Protein AF-A0AAU6TNZ7-F1 (afdb_monomer)

Foldseek 3Di:
DAWDWDQALNDIDTAAWAWQDDDPFWTWTQGPQRKIWIWGHPDSNDTDIDIGNDCVQQDDPSHGPVVVD

Structure (mmCIF, N/CA/C/O backbone):
data_AF-A0AAU6TNZ7-F1
#
_entry.id   AF-A0AAU6TNZ7-F1
#
loop_
_atom_site.group_PDB
_atom_site.id
_atom_site.type_symbol
_atom_site.label_atom_id
_atom_site.label_alt_id
_atom_site.label_comp_id
_atom_site.label_asym_id
_atom_site.label_entity_id
_atom_site.label_seq_id
_atom_site.pdbx_PDB_ins_code
_atom_site.Cartn_x
_atom_site.Cartn_y
_atom_site.Cartn_z
_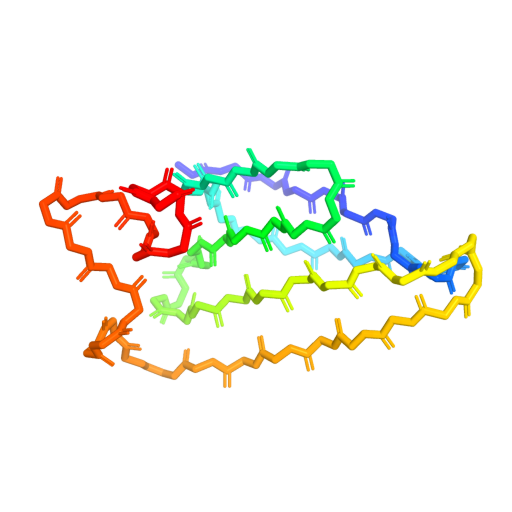atom_site.occupancy
_atom_site.B_iso_or_equiv
_atom_site.auth_seq_id
_atom_site.auth_comp_id
_atom_site.auth_asym_id
_atom_site.auth_atom_id
_atom_site.pdbx_PDB_model_num
ATOM 1 N N . MET A 1 1 ? 1.636 8.653 12.284 1.00 86.31 1 MET A N 1
ATOM 2 C CA . MET A 1 1 ? 1.346 8.797 10.843 1.00 86.31 1 MET A CA 1
ATOM 3 C C . MET A 1 1 ? 1.897 10.113 10.343 1.00 86.31 1 MET A C 1
ATOM 5 O O . MET A 1 1 ? 1.909 11.081 11.098 1.00 86.31 1 MET A O 1
ATOM 9 N N . GLU A 1 2 ? 2.351 10.125 9.097 1.00 91.81 2 GLU A N 1
ATOM 10 C CA . GLU A 1 2 ? 3.000 11.262 8.440 1.00 91.81 2 GLU A CA 1
ATOM 11 C C . GLU A 1 2 ? 2.517 11.395 6.989 1.00 91.81 2 GLU A C 1
ATOM 13 O O . GLU A 1 2 ? 1.845 10.502 6.467 1.00 91.81 2 GLU A O 1
ATOM 18 N N . GLU A 1 3 ? 2.814 12.524 6.343 1.00 95.75 3 GLU A N 1
ATOM 19 C CA . GLU A 1 3 ? 2.572 12.678 4.908 1.00 95.75 3 GLU A CA 1
ATOM 20 C C . GLU A 1 3 ? 3.596 11.848 4.126 1.00 95.75 3 GLU A C 1
ATOM 22 O O . GLU A 1 3 ? 4.804 12.037 4.254 1.00 95.75 3 GLU A O 1
ATOM 27 N N . LEU A 1 4 ? 3.102 10.932 3.297 1.00 95.19 4 LEU A N 1
ATOM 28 C CA . LEU A 1 4 ? 3.908 10.026 2.496 1.00 95.19 4 LEU A CA 1
ATOM 29 C C . LEU A 1 4 ? 3.766 10.371 1.016 1.00 95.19 4 LEU A C 1
ATOM 31 O O . LEU A 1 4 ? 2.671 10.640 0.522 1.00 95.19 4 LEU A O 1
ATOM 35 N N . THR A 1 5 ? 4.887 10.316 0.295 1.00 95.44 5 THR A N 1
ATOM 36 C CA . THR A 1 5 ? 4.912 10.336 -1.171 1.00 95.44 5 THR A CA 1
ATOM 37 C C . THR A 1 5 ? 5.453 9.002 -1.673 1.00 95.44 5 THR A C 1
ATOM 39 O O . THR A 1 5 ? 6.605 8.661 -1.407 1.00 95.44 5 THR A O 1
ATOM 42 N N . VAL A 1 6 ? 4.635 8.257 -2.413 1.00 93.00 6 VAL A N 1
ATOM 43 C CA . VAL A 1 6 ? 4.999 6.972 -3.023 1.00 93.00 6 VAL A CA 1
ATOM 44 C C . VAL A 1 6 ? 5.068 7.154 -4.534 1.00 93.00 6 VAL A C 1
ATOM 46 O O . VAL A 1 6 ? 4.114 7.627 -5.145 1.00 93.00 6 VAL A O 1
ATOM 49 N N . ILE A 1 7 ? 6.197 6.792 -5.142 1.00 92.31 7 ILE A N 1
ATOM 50 C CA . ILE A 1 7 ? 6.347 6.777 -6.601 1.00 92.31 7 ILE A CA 1
ATOM 51 C C . ILE A 1 7 ? 6.107 5.346 -7.077 1.00 92.31 7 ILE A C 1
ATOM 53 O O . ILE A 1 7 ? 6.857 4.444 -6.707 1.00 92.31 7 ILE A O 1
ATOM 57 N N . HIS A 1 8 ? 5.075 5.147 -7.893 1.00 91.00 8 HIS A N 1
ATOM 58 C CA . HIS A 1 8 ? 4.679 3.848 -8.432 1.00 91.00 8 HIS A CA 1
ATOM 59 C C . HIS A 1 8 ? 4.374 3.951 -9.922 1.00 91.00 8 HIS A C 1
ATOM 61 O O . HIS A 1 8 ? 3.584 4.806 -10.315 1.00 91.00 8 HIS A O 1
ATOM 67 N N . CYS A 1 9 ? 5.003 3.104 -10.744 1.00 89.19 9 CYS A N 1
ATOM 68 C CA . CYS A 1 9 ? 4.842 3.082 -12.207 1.00 89.19 9 CYS A CA 1
ATOM 69 C C . CYS A 1 9 ? 4.854 4.490 -12.835 1.00 89.19 9 CYS A C 1
ATOM 71 O O . CYS A 1 9 ? 3.909 4.902 -13.507 1.00 89.19 9 CYS A O 1
ATOM 73 N N . SER A 1 10 ? 5.911 5.260 -12.551 1.00 88.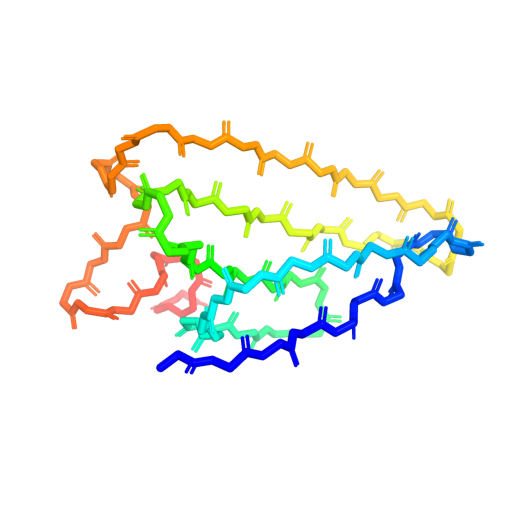38 10 SER A N 1
ATOM 74 C CA . SER A 1 10 ? 6.101 6.630 -13.054 1.00 88.38 10 SER A CA 1
ATOM 75 C C . SER A 1 10 ? 5.031 7.655 -12.619 1.00 88.38 10 SER A C 1
ATOM 77 O O . SER A 1 10 ? 4.970 8.762 -13.154 1.00 88.38 10 SER A O 1
ATOM 79 N N . GLN A 1 11 ? 4.220 7.338 -11.604 1.00 91.12 11 GLN A N 1
ATOM 80 C CA . GLN A 1 11 ? 3.222 8.228 -11.002 1.00 91.12 11 GLN A CA 1
ATOM 81 C C . GLN A 1 11 ? 3.507 8.462 -9.516 1.00 91.12 11 GLN A C 1
ATOM 83 O O . GLN A 1 11 ? 3.994 7.577 -8.817 1.00 91.12 11 GLN A O 1
ATOM 88 N N . ALA A 1 12 ? 3.198 9.662 -9.020 1.00 93.19 12 ALA A N 1
ATOM 89 C CA . ALA A 1 12 ? 3.384 10.026 -7.618 1.00 93.19 12 ALA A CA 1
ATOM 90 C C . ALA A 1 12 ? 2.045 10.046 -6.870 1.00 93.19 12 ALA A C 1
ATOM 92 O O . ALA A 1 12 ? 1.108 10.736 -7.271 1.00 93.19 12 ALA A O 1
ATOM 93 N N . TYR A 1 13 ? 1.989 9.333 -5.751 1.00 94.19 13 TYR A N 1
ATOM 94 C CA . TYR A 1 13 ? 0.838 9.214 -4.865 1.00 94.19 13 TYR A CA 1
ATOM 95 C C . TYR A 1 13 ? 1.159 9.888 -3.539 1.00 94.19 13 TYR A C 1
ATOM 97 O O . TYR A 1 13 ? 2.187 9.592 -2.933 1.00 94.19 13 TYR A O 1
ATOM 105 N N . ARG A 1 14 ? 0.288 10.794 -3.089 1.00 95.69 14 ARG A N 1
ATOM 106 C CA . ARG A 1 14 ? 0.444 11.509 -1.818 1.00 95.69 14 ARG A CA 1
ATOM 107 C C . ARG A 1 14 ? -0.739 11.245 -0.908 1.00 95.69 14 ARG A C 1
ATOM 109 O O . ARG A 1 14 ? -1.880 11.409 -1.333 1.00 95.69 14 ARG A O 1
ATOM 116 N N . PHE A 1 15 ? -0.463 10.839 0.324 1.00 94.75 15 PHE A N 1
ATOM 117 C CA . PHE A 1 15 ? -1.478 10.570 1.340 1.00 94.75 15 PHE A CA 1
ATOM 118 C C . PHE A 1 15 ? -0.860 10.584 2.741 1.00 94.75 15 PHE A C 1
ATOM 120 O O . PHE A 1 15 ? 0.346 10.413 2.898 1.00 94.75 15 PHE A O 1
ATOM 127 N N . ILE A 1 16 ? -1.690 10.769 3.769 1.00 96.31 16 ILE A N 1
ATOM 128 C CA . ILE A 1 16 ? -1.260 10.648 5.168 1.00 96.31 16 ILE A CA 1
ATOM 129 C C . ILE A 1 16 ? -1.430 9.195 5.600 1.00 96.31 16 ILE A C 1
ATOM 131 O O . ILE A 1 16 ? -2.526 8.637 5.486 1.00 96.31 16 ILE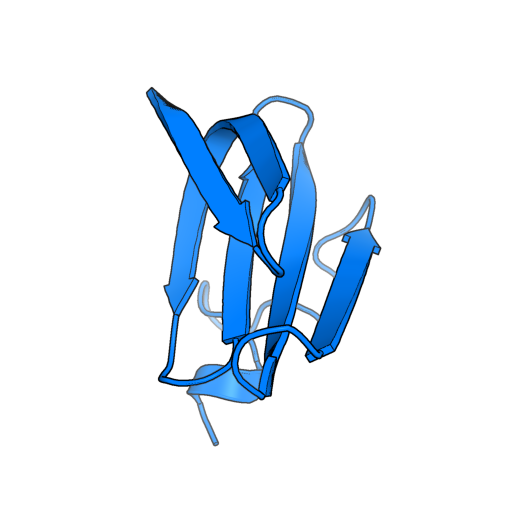 A O 1
ATOM 135 N N . GLY A 1 17 ? -0.364 8.584 6.111 1.00 95.56 17 GLY A N 1
ATOM 136 C CA . GLY A 1 17 ? -0.400 7.193 6.540 1.00 95.56 17 GLY A CA 1
ATOM 137 C C . GLY A 1 17 ? 0.862 6.721 7.247 1.00 95.56 17 GLY A C 1
ATOM 138 O O . GLY A 1 17 ? 1.660 7.512 7.753 1.00 95.56 17 GLY A O 1
ATOM 139 N N . GLU A 1 18 ? 1.012 5.406 7.302 1.00 94.94 18 GLU A N 1
ATOM 140 C CA . GLU A 1 18 ? 2.188 4.701 7.803 1.00 94.94 18 GLU A CA 1
ATOM 141 C C . GLU A 1 18 ? 2.512 3.510 6.897 1.00 94.94 18 GLU A C 1
ATOM 143 O O . GLU A 1 18 ? 1.608 2.880 6.346 1.00 94.94 18 GLU A O 1
ATOM 148 N N . LEU A 1 19 ? 3.800 3.215 6.720 1.00 93.81 19 LEU A N 1
ATOM 149 C CA . LEU A 1 19 ? 4.263 2.009 6.036 1.00 93.81 19 LEU A CA 1
ATOM 150 C C . LEU A 1 19 ? 4.152 0.826 7.004 1.00 93.81 19 LEU A C 1
ATOM 152 O O . LEU A 1 19 ? 4.824 0.823 8.029 1.00 93.81 19 LEU A O 1
ATOM 156 N N . LEU A 1 20 ? 3.353 -0.179 6.651 1.00 92.44 20 LEU A N 1
ATOM 157 C CA . LEU A 1 20 ? 3.216 -1.406 7.440 1.00 92.44 20 LEU A CA 1
ATOM 158 C C . LEU A 1 20 ? 4.261 -2.452 7.067 1.00 92.44 20 LEU A C 1
ATOM 160 O O . LEU A 1 20 ? 4.731 -3.201 7.911 1.00 92.44 20 LEU A O 1
ATOM 164 N N . GLY A 1 21 ? 4.658 -2.491 5.798 1.00 91.44 21 GLY A N 1
ATOM 165 C CA . GLY A 1 21 ? 5.712 -3.390 5.365 1.00 91.44 21 GLY A CA 1
ATOM 166 C C . GLY A 1 21 ? 6.029 -3.255 3.887 1.00 91.44 21 GLY A C 1
ATOM 167 O O . GLY A 1 21 ? 5.213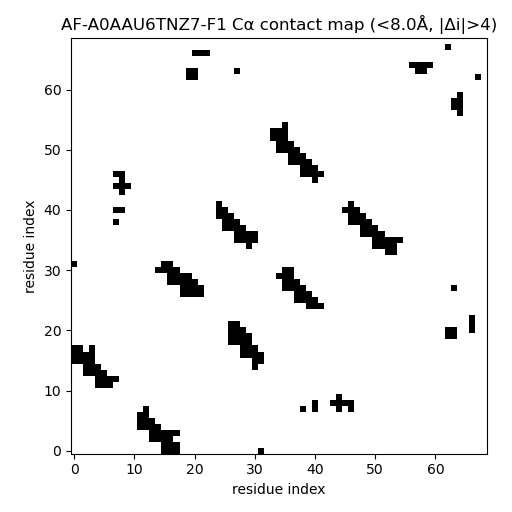 -2.784 3.092 1.00 91.44 21 GLY A O 1
ATOM 168 N N . LYS A 1 22 ? 7.252 -3.637 3.520 1.00 92.06 22 LYS A N 1
ATOM 169 C CA . LYS A 1 22 ? 7.730 -3.603 2.138 1.00 92.06 22 LYS A CA 1
ATOM 170 C C . LYS A 1 22 ? 8.705 -4.736 1.851 1.00 92.06 22 LYS A C 1
ATOM 172 O O . LYS A 1 22 ? 9.534 -5.075 2.689 1.00 92.06 22 LYS A O 1
ATOM 177 N N . ASN A 1 23 ? 8.664 -5.237 0.627 1.00 89.88 23 ASN A N 1
ATOM 178 C CA . ASN A 1 23 ? 9.714 -6.050 0.030 1.00 89.88 23 ASN A CA 1
ATOM 179 C C . ASN A 1 23 ? 10.154 -5.410 -1.304 1.00 89.88 23 ASN A C 1
ATOM 181 O O . ASN A 1 23 ? 9.876 -4.239 -1.565 1.00 89.88 23 ASN A O 1
ATOM 185 N N . ARG A 1 24 ? 10.889 -6.153 -2.141 1.00 87.19 24 ARG A N 1
ATOM 186 C CA . ARG A 1 24 ? 11.411 -5.646 -3.422 1.00 87.19 24 ARG A CA 1
ATOM 187 C C . ARG A 1 24 ? 10.312 -5.157 -4.374 1.00 87.19 24 ARG A C 1
ATOM 189 O O . ARG A 1 24 ? 10.548 -4.217 -5.128 1.00 87.19 24 ARG A O 1
ATOM 196 N N . ASN A 1 25 ? 9.158 -5.814 -4.346 1.00 90.94 25 ASN A N 1
ATOM 197 C CA . ASN A 1 25 ? 8.102 -5.642 -5.335 1.00 90.94 25 ASN A CA 1
ATOM 198 C C . ASN A 1 25 ? 6.818 -5.080 -4.725 1.00 90.94 25 ASN A C 1
ATOM 200 O O . ASN A 1 25 ? 6.031 -4.496 -5.450 1.00 90.94 25 ASN A O 1
ATOM 204 N N . THR A 1 26 ? 6.602 -5.220 -3.422 1.00 92.62 26 THR A N 1
ATOM 205 C CA . THR A 1 26 ? 5.327 -4.903 -2.783 1.00 92.62 26 THR A CA 1
ATOM 206 C C . THR A 1 26 ? 5.544 -4.009 -1.577 1.00 92.62 26 THR A C 1
ATOM 208 O O . THR A 1 26 ? 6.404 -4.290 -0.744 1.00 92.62 26 THR A O 1
ATOM 211 N N . SER A 1 27 ? 4.742 -2.959 -1.440 1.00 94.00 27 SER A N 1
ATOM 212 C CA . SER A 1 27 ? 4.677 -2.128 -0.237 1.00 94.00 27 SER A CA 1
ATOM 213 C C . SER A 1 27 ? 3.233 -1.910 0.195 1.00 94.00 27 SER A C 1
ATOM 215 O O . SER A 1 27 ? 2.344 -1.729 -0.634 1.00 94.00 27 SER A O 1
ATOM 217 N N . MET A 1 28 ? 2.999 -1.937 1.506 1.00 94.56 28 MET A N 1
ATOM 218 C CA . MET A 1 28 ? 1.692 -1.710 2.110 1.00 94.56 28 MET A CA 1
ATOM 219 C C . MET A 1 28 ? 1.720 -0.538 3.065 1.00 94.56 28 MET A C 1
ATOM 221 O O . MET A 1 28 ? 2.608 -0.421 3.910 1.00 94.56 28 MET A O 1
ATOM 225 N N . TYR A 1 29 ? 0.677 0.271 2.971 1.00 95.00 29 TYR A N 1
ATOM 226 C CA . TYR A 1 29 ? 0.470 1.432 3.807 1.00 95.00 29 TYR A CA 1
ATOM 227 C C . TYR A 1 29 ? -0.916 1.398 4.436 1.00 95.00 29 TYR A C 1
ATOM 229 O O . TYR A 1 29 ? -1.877 0.969 3.797 1.00 95.00 29 TYR A O 1
ATOM 237 N N . LYS A 1 30 ? -1.027 1.914 5.658 1.00 94.56 30 LYS A N 1
ATOM 238 C CA . LYS A 1 30 ? -2.303 2.231 6.303 1.00 94.56 30 LYS A CA 1
ATOM 239 C C . LYS A 1 30 ? -2.496 3.738 6.289 1.00 94.56 30 LYS A C 1
ATOM 241 O O . LYS A 1 30 ? -1.638 4.478 6.762 1.00 94.56 30 LYS A O 1
ATOM 246 N N . THR A 1 31 ? -3.594 4.209 5.716 1.00 93.88 31 THR A N 1
ATOM 247 C CA . THR A 1 31 ? -3.925 5.635 5.674 1.00 93.88 31 THR A CA 1
ATOM 248 C C . THR A 1 31 ? -4.523 6.095 6.999 1.00 93.88 31 THR A C 1
ATOM 250 O O . THR A 1 31 ? -5.051 5.289 7.766 1.00 93.88 31 THR A O 1
ATOM 253 N N . ILE A 1 32 ? -4.545 7.410 7.226 1.00 94.25 32 ILE A N 1
ATOM 254 C CA . ILE A 1 32 ? -5.226 8.017 8.383 1.00 94.25 32 ILE A CA 1
ATOM 255 C C . ILE A 1 32 ? -6.721 7.680 8.452 1.00 94.25 32 ILE A C 1
ATOM 257 O O . ILE A 1 32 ? -7.255 7.484 9.538 1.00 94.25 32 ILE A O 1
ATOM 261 N N . ASP A 1 33 ? -7.363 7.502 7.294 1.00 90.75 33 ASP A N 1
ATOM 262 C CA . ASP A 1 33 ? -8.765 7.070 7.193 1.00 90.75 33 ASP A CA 1
ATOM 263 C C . ASP A 1 33 ? -8.976 5.566 7.469 1.00 90.75 33 ASP A C 1
ATOM 265 O O . ASP A 1 33 ? -10.076 5.049 7.278 1.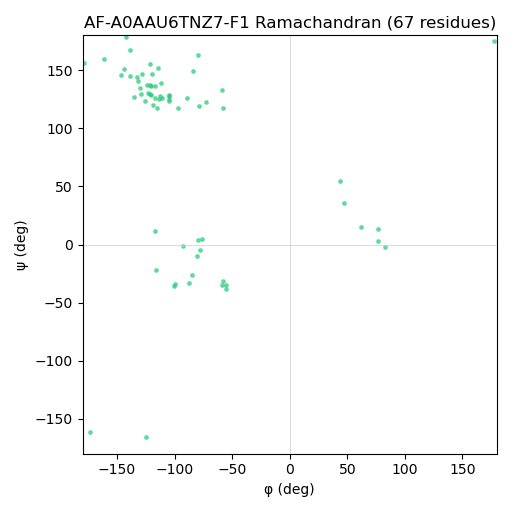00 90.75 33 ASP A O 1
ATOM 269 N N . GLY A 1 34 ? -7.927 4.830 7.853 1.00 90.31 34 GLY A N 1
ATOM 270 C CA . GLY A 1 34 ? -7.990 3.392 8.125 1.00 90.31 34 GLY A CA 1
ATOM 271 C C . GLY A 1 34 ? -8.044 2.498 6.883 1.00 90.31 34 GLY A C 1
ATOM 272 O O . GLY A 1 34 ? -8.334 1.310 7.012 1.00 90.31 34 GLY A O 1
ATOM 273 N N . LYS A 1 35 ? -7.765 3.031 5.686 1.00 92.62 35 LYS A N 1
ATOM 274 C CA . LYS A 1 35 ? -7.666 2.239 4.452 1.00 92.62 35 LYS A CA 1
ATOM 275 C C . LYS A 1 35 ? -6.279 1.630 4.321 1.00 92.62 35 LYS A C 1
ATOM 277 O O . LYS A 1 35 ? -5.287 2.233 4.720 1.00 92.62 35 LYS A O 1
ATOM 282 N N . PHE A 1 36 ? -6.207 0.473 3.687 1.00 93.44 36 PHE A N 1
ATOM 283 C CA . PHE A 1 36 ? -4.958 -0.195 3.351 1.00 93.44 36 PHE A CA 1
ATOM 284 C C . PHE A 1 36 ? -4.693 -0.021 1.865 1.00 93.44 36 PHE A C 1
ATOM 286 O O . PHE A 1 36 ? -5.572 -0.281 1.043 1.00 93.44 36 PHE A O 1
ATOM 293 N N . ILE A 1 37 ? -3.495 0.436 1.520 1.00 94.50 37 ILE A N 1
ATOM 294 C CA . ILE A 1 37 ? -3.050 0.619 0.141 1.00 94.50 37 ILE A CA 1
ATOM 295 C C . ILE A 1 37 ? -1.867 -0.306 -0.087 1.00 94.50 37 ILE A C 1
ATOM 297 O O . ILE A 1 37 ? -0.891 -0.246 0.659 1.00 94.50 37 ILE A O 1
ATOM 301 N N . ILE A 1 38 ? -1.949 -1.133 -1.122 1.00 94.56 38 ILE A N 1
ATOM 302 C CA . ILE A 1 38 ? -0.872 -2.016 -1.561 1.00 94.56 38 ILE A CA 1
ATOM 303 C C . ILE A 1 38 ? -0.405 -1.543 -2.928 1.00 94.56 38 ILE A C 1
ATOM 305 O O . ILE A 1 38 ? -1.211 -1.431 -3.850 1.00 94.56 38 ILE A O 1
ATOM 309 N N . PHE A 1 39 ? 0.891 -1.290 -3.051 1.00 94.75 39 PHE A N 1
ATOM 310 C CA . PHE A 1 39 ? 1.560 -1.046 -4.320 1.00 94.75 39 PHE A CA 1
ATOM 311 C C . PHE A 1 39 ? 2.360 -2.292 -4.681 1.00 94.75 39 PHE A C 1
ATOM 313 O O . PHE A 1 39 ? 3.189 -2.730 -3.887 1.00 94.75 39 PHE A O 1
ATOM 320 N N . GLU A 1 40 ? 2.130 -2.851 -5.865 1.00 94.12 40 GLU A N 1
ATOM 321 C CA . GLU A 1 40 ? 2.856 -4.015 -6.378 1.00 94.12 40 GLU A CA 1
ATOM 322 C C . GLU A 1 40 ? 3.536 -3.664 -7.694 1.00 94.12 40 GLU A C 1
ATOM 324 O O . GLU A 1 40 ? 2.896 -3.149 -8.606 1.00 94.12 40 GLU A O 1
ATOM 329 N N . LYS A 1 41 ? 4.826 -3.960 -7.811 1.00 92.81 41 LYS A N 1
ATOM 330 C CA . LYS A 1 41 ? 5.691 -3.646 -8.945 1.00 92.81 41 LYS A CA 1
ATOM 331 C C . LYS A 1 41 ? 6.228 -4.942 -9.550 1.00 92.81 41 LYS A C 1
ATOM 333 O O . LYS A 1 41 ? 6.939 -5.694 -8.885 1.00 92.81 41 LYS A O 1
ATOM 338 N N . TRP A 1 42 ? 5.935 -5.183 -10.826 1.00 89.00 42 TRP A N 1
ATOM 339 C CA . TRP A 1 42 ? 6.457 -6.330 -11.583 1.00 89.00 42 TRP A CA 1
ATOM 340 C C . TRP A 1 42 ? 7.634 -5.938 -12.482 1.00 89.00 42 TRP A C 1
ATOM 342 O O . TRP A 1 42 ? 8.583 -6.708 -12.629 1.00 89.00 42 TRP A O 1
ATOM 352 N N . LYS A 1 43 ? 7.597 -4.728 -13.054 1.00 85.69 43 LYS A N 1
ATOM 353 C CA . LYS A 1 43 ? 8.686 -4.103 -13.826 1.00 85.69 43 LYS A CA 1
ATOM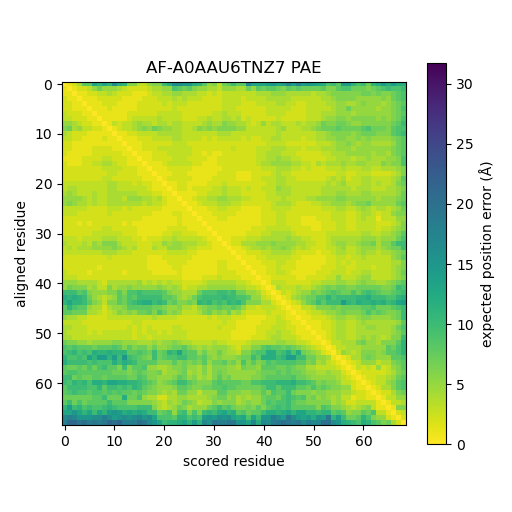 354 C C . LYS A 1 43 ? 8.740 -2.608 -13.524 1.00 85.69 43 LYS A C 1
ATOM 356 O O . LYS A 1 43 ? 7.929 -2.109 -12.754 1.00 85.69 43 LYS A O 1
ATOM 361 N N . ASP A 1 44 ? 9.687 -1.884 -14.119 1.00 77.56 44 ASP A N 1
ATOM 362 C CA . ASP A 1 44 ? 9.860 -0.450 -13.853 1.00 77.56 44 ASP A CA 1
ATOM 363 C C . ASP A 1 44 ? 8.596 0.385 -14.080 1.00 77.56 44 ASP A C 1
ATOM 365 O O . ASP A 1 44 ? 8.267 1.204 -13.222 1.00 77.56 44 ASP A O 1
ATOM 369 N N . ASP A 1 45 ? 7.824 0.064 -15.120 1.00 81.81 45 ASP A N 1
ATOM 370 C CA . ASP A 1 45 ? 6.576 0.756 -15.464 1.00 81.81 45 ASP A CA 1
ATOM 371 C C . ASP A 1 45 ? 5.326 -0.142 -15.388 1.00 81.81 45 ASP A C 1
ATOM 373 O O . ASP A 1 45 ? 4.253 0.250 -15.838 1.00 81.81 45 ASP A O 1
ATOM 377 N N . GLU A 1 46 ? 5.431 -1.343 -14.807 1.00 88.38 46 GLU A N 1
ATOM 378 C CA . GLU A 1 46 ? 4.305 -2.282 -14.686 1.00 88.38 46 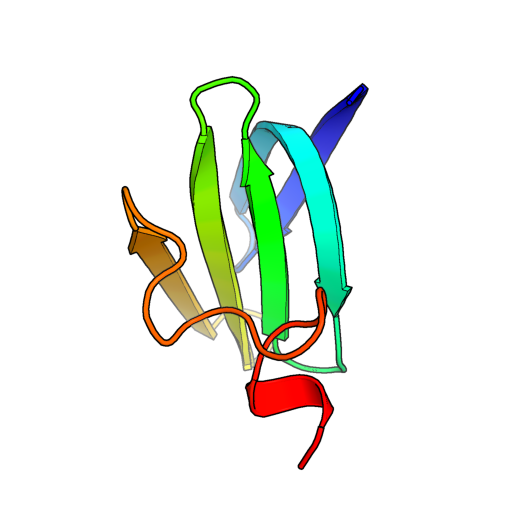GLU A CA 1
ATOM 379 C C . GLU A 1 46 ? 4.053 -2.661 -13.228 1.00 88.38 46 GLU A C 1
ATOM 381 O O . GLU A 1 46 ? 4.965 -3.085 -12.509 1.00 88.38 46 GLU A O 1
ATOM 386 N N . GLY A 1 47 ? 2.794 -2.559 -12.814 1.00 91.31 47 GLY A N 1
ATOM 387 C CA . GLY A 1 47 ? 2.375 -2.840 -11.454 1.00 91.31 47 GLY A CA 1
ATOM 388 C C . GLY A 1 47 ? 0.890 -2.586 -11.222 1.00 91.31 47 GLY A C 1
ATOM 389 O O . GLY A 1 47 ? 0.185 -2.068 -12.090 1.00 91.31 47 GLY A O 1
ATOM 390 N N . SER A 1 48 ? 0.430 -2.930 -10.026 1.00 94.19 48 SER A N 1
ATOM 391 C CA . SER A 1 48 ? -0.942 -2.756 -9.549 1.00 94.19 48 SER A CA 1
ATOM 392 C C . SER A 1 48 ? -0.980 -1.891 -8.296 1.00 94.19 48 SER A C 1
ATOM 394 O O . SER A 1 48 ? -0.003 -1.777 -7.552 1.00 94.19 48 SER A O 1
ATOM 396 N N . ILE A 1 49 ? -2.136 -1.266 -8.078 1.00 94.56 49 ILE A N 1
ATOM 397 C CA . ILE A 1 49 ? -2.481 -0.618 -6.818 1.00 94.56 49 ILE A CA 1
ATOM 398 C C . ILE A 1 49 ? -3.805 -1.207 -6.365 1.00 94.56 49 ILE A C 1
ATOM 400 O O . ILE A 1 49 ? -4.801 -1.129 -7.085 1.00 94.56 49 ILE A O 1
ATOM 404 N N . SER A 1 50 ? -3.812 -1.754 -5.159 1.00 93.19 50 SER A N 1
ATOM 405 C CA . SER A 1 50 ? -5.001 -2.324 -4.536 1.00 93.19 50 SER A CA 1
ATOM 406 C C . SER A 1 50 ? -5.328 -1.538 -3.276 1.00 93.19 50 SER A C 1
ATOM 408 O O . SER A 1 50 ? -4.437 -1.195 -2.500 1.00 93.19 50 SER A O 1
ATOM 410 N N . THR A 1 51 ? -6.609 -1.232 -3.070 1.00 92.56 51 THR A N 1
ATOM 411 C CA . THR A 1 51 ? -7.076 -0.520 -1.874 1.00 92.56 51 THR A CA 1
ATOM 412 C C . THR A 1 51 ? -8.151 -1.321 -1.161 1.00 92.56 51 THR A C 1
ATOM 414 O O . THR A 1 51 ? -9.046 -1.880 -1.793 1.00 92.56 51 THR A O 1
ATOM 417 N N . TYR A 1 52 ? -8.061 -1.371 0.163 1.00 92.75 52 TYR A N 1
ATOM 418 C CA . TYR A 1 52 ? -8.963 -2.136 1.013 1.00 92.75 52 TYR A CA 1
ATOM 419 C C . TYR A 1 52 ? -9.433 -1.277 2.181 1.00 92.75 52 TYR A C 1
ATOM 421 O O . TYR A 1 52 ? -8.680 -0.472 2.723 1.00 92.75 52 TYR A O 1
ATOM 429 N N . ASN A 1 53 ? -10.686 -1.462 2.590 1.00 90.75 53 ASN A N 1
ATOM 430 C CA . ASN A 1 53 ? -11.275 -0.727 3.716 1.00 90.75 53 ASN A CA 1
ATOM 431 C C . ASN A 1 53 ? -11.141 -1.474 5.055 1.00 90.75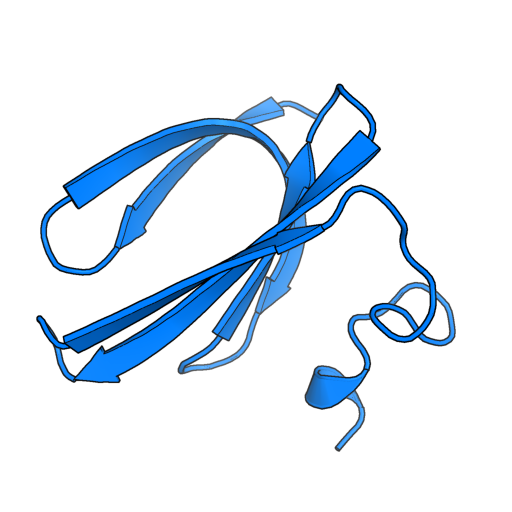 53 ASN A C 1
ATOM 433 O O . ASN A 1 53 ? -11.628 -0.998 6.073 1.00 90.75 53 ASN A O 1
ATOM 437 N N . THR A 1 54 ? -10.551 -2.670 5.052 1.00 85.38 54 THR A N 1
ATOM 438 C CA . THR A 1 54 ? -10.420 -3.536 6.227 1.00 85.38 54 THR A CA 1
ATOM 439 C C . THR A 1 54 ? -9.084 -4.268 6.191 1.00 85.38 54 THR A C 1
ATOM 441 O O . THR A 1 54 ? -8.552 -4.521 5.113 1.00 85.38 54 THR A O 1
ATOM 444 N N . GLU A 1 55 ? -8.561 -4.596 7.371 1.00 83.31 55 GLU A N 1
ATOM 445 C CA . GLU A 1 55 ? -7.320 -5.355 7.568 1.00 83.31 55 GLU A CA 1
ATOM 446 C C . GLU A 1 55 ? -7.494 -6.872 7.404 1.00 83.31 55 GLU A C 1
ATOM 448 O O . GLU A 1 55 ? -6.505 -7.604 7.375 1.00 83.31 55 GLU A O 1
ATOM 453 N N . ALA A 1 56 ? -8.737 -7.358 7.307 1.00 79.25 56 ALA A N 1
ATOM 454 C CA . ALA A 1 56 ? -9.036 -8.785 7.289 1.00 79.25 56 ALA A CA 1
ATOM 455 C C . ALA A 1 56 ? -8.320 -9.505 6.130 1.00 79.25 56 ALA A C 1
ATOM 457 O O . ALA A 1 56 ? -8.580 -9.227 4.959 1.00 79.25 56 ALA A O 1
ATOM 458 N N . GLY A 1 57 ? -7.427 -10.441 6.471 1.00 80.00 57 GLY A N 1
ATOM 459 C CA . GLY A 1 57 ? -6.631 -11.215 5.510 1.00 80.00 57 GLY A CA 1
ATOM 460 C C . GLY A 1 57 ? -5.446 -10.460 4.896 1.00 80.00 57 GLY A C 1
ATOM 461 O O . GLY A 1 57 ? -4.758 -11.007 4.042 1.00 80.00 57 GLY A O 1
ATOM 462 N N . LEU A 1 58 ? -5.201 -9.217 5.316 1.00 82.62 58 LEU A N 1
ATOM 463 C CA . LEU A 1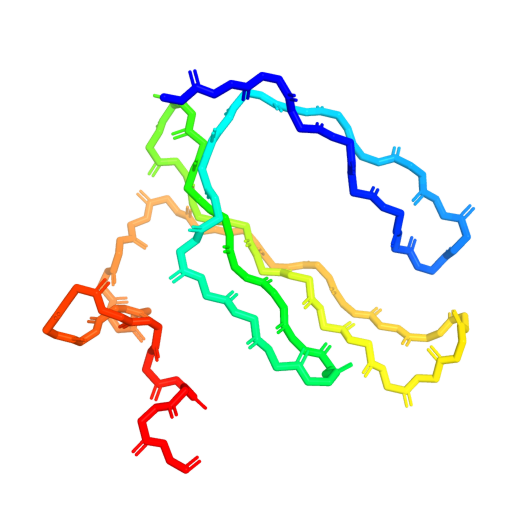 58 ? -4.073 -8.407 4.858 1.00 82.62 58 LEU A CA 1
ATOM 464 C C . LEU A 1 58 ? -2.914 -8.402 5.851 1.00 82.62 58 LEU A C 1
ATOM 466 O O . LEU A 1 58 ? -1.758 -8.350 5.435 1.00 82.62 58 LEU A O 1
ATOM 470 N N . ILE A 1 59 ? -3.235 -8.455 7.142 1.00 83.88 59 ILE A N 1
ATOM 471 C CA . ILE A 1 59 ? -2.285 -8.372 8.249 1.00 83.88 59 ILE A CA 1
ATOM 472 C C . ILE A 1 59 ? -2.388 -9.645 9.090 1.00 83.88 59 ILE A C 1
ATOM 474 O O . ILE A 1 59 ? -3.492 -10.101 9.387 1.00 83.88 59 ILE A O 1
ATOM 478 N N . ASP A 1 60 ? -1.242 -10.197 9.473 1.00 83.31 60 ASP A N 1
ATOM 479 C CA . ASP A 1 60 ? -1.089 -11.265 10.459 1.00 83.31 60 ASP A CA 1
ATOM 480 C C . ASP A 1 60 ? -0.027 -10.843 11.482 1.00 83.31 60 ASP A C 1
ATOM 482 O O . ASP A 1 60 ? 1.033 -10.350 11.110 1.00 83.31 60 ASP A O 1
ATOM 486 N N . ASP A 1 61 ? -0.352 -10.946 12.771 1.00 80.75 61 ASP A N 1
ATOM 487 C CA . ASP A 1 61 ? 0.487 -10.484 13.895 1.00 80.75 61 ASP A CA 1
ATOM 488 C C . ASP A 1 61 ? 1.069 -9.054 13.750 1.00 80.75 61 ASP A C 1
ATOM 490 O O . ASP A 1 61 ? 2.189 -8.753 14.150 1.00 80.75 61 ASP A O 1
ATOM 494 N N . GLY A 1 62 ? 0.299 -8.137 13.153 1.00 75.62 62 GLY A N 1
ATOM 495 C CA . GLY A 1 62 ? 0.719 -6.744 12.949 1.00 75.62 62 GLY A CA 1
ATOM 496 C C . GLY A 1 62 ? 1.600 -6.504 11.717 1.00 75.62 62 GLY A C 1
ATOM 497 O O . GLY A 1 62 ? 1.894 -5.347 11.417 1.00 75.62 62 GLY A O 1
ATOM 498 N N . GLU A 1 63 ? 1.943 -7.549 10.959 1.00 79.50 63 GLU A N 1
ATOM 499 C CA . GLU A 1 63 ? 2.704 -7.456 9.711 1.00 79.50 63 GLU A CA 1
ATOM 500 C C . GLU A 1 63 ? 1.874 -7.876 8.484 1.00 79.50 63 GLU A C 1
ATOM 502 O O . GLU A 1 63 ? 0.952 -8.685 8.590 1.00 79.50 63 GLU A O 1
ATOM 507 N N . PRO A 1 64 ? 2.159 -7.348 7.279 1.00 85.12 64 PRO A N 1
ATOM 508 C CA . PRO A 1 64 ? 1.504 -7.809 6.058 1.00 85.12 64 PRO A CA 1
ATOM 509 C C . PRO A 1 64 ? 1.731 -9.307 5.800 1.00 85.12 64 PRO A C 1
ATOM 511 O O . PRO A 1 64 ? 2.872 -9.769 5.806 1.00 85.12 64 PRO A O 1
ATOM 514 N N . GLN A 1 65 ? 0.670 -10.056 5.476 1.00 83.19 65 GLN A N 1
ATOM 515 C CA . GLN A 1 65 ? 0.734 -11.526 5.370 1.00 83.19 65 GLN A CA 1
ATOM 516 C C . GLN A 1 65 ? 1.812 -12.046 4.404 1.00 83.19 65 GLN A C 1
ATOM 518 O O . GLN A 1 65 ? 2.430 -13.075 4.658 1.00 83.19 65 GLN A O 1
ATOM 523 N N . TRP A 1 66 ? 2.067 -11.339 3.301 1.00 77.75 66 TRP A N 1
ATOM 524 C CA . TRP A 1 66 ? 3.050 -11.755 2.290 1.00 77.75 66 TRP A CA 1
ATOM 525 C C . TRP A 1 66 ? 4.510 -11.474 2.676 1.00 77.75 66 TRP A C 1
ATOM 527 O O . TRP A 1 66 ? 5.405 -11.781 1.892 1.00 77.75 66 TRP A O 1
ATOM 537 N N . ILE A 1 67 ? 4.768 -10.817 3.811 1.00 66.38 67 ILE A N 1
ATOM 538 C CA . ILE A 1 67 ? 6.131 -10.610 4.331 1.00 66.38 67 ILE A CA 1
ATOM 539 C C . ILE A 1 67 ? 6.589 -11.814 5.156 1.00 66.38 67 ILE A C 1
ATOM 541 O O . ILE A 1 67 ? 7.782 -12.095 5.207 1.00 66.38 67 ILE A O 1
ATOM 545 N N . LEU A 1 68 ? 5.649 -12.555 5.742 1.00 58.50 68 LEU A N 1
ATOM 546 C CA . LEU A 1 68 ? 5.925 -13.727 6.573 1.00 58.50 68 LEU A CA 1
ATOM 547 C C . LEU A 1 68 ? 6.223 -15.006 5.755 1.00 58.50 68 LEU A C 1
ATOM 549 O O . LEU A 1 68 ? 6.391 -16.071 6.348 1.00 58.50 68 LEU A O 1
ATOM 553 N N . TRP A 1 69 ? 6.273 -14.918 4.417 1.00 50.56 69 TRP A N 1
ATOM 554 C CA . TRP A 1 69 ? 6.441 -16.040 3.479 1.00 50.56 69 TRP A CA 1
ATOM 555 C C . TRP A 1 69 ? 7.733 -15.945 2.662 1.00 50.56 69 TRP A C 1
ATOM 557 O O . TRP A 1 69 ? 8.072 -14.833 2.194 1.00 50.56 69 TRP A O 1
#

Sequence (69 aa):
MEELTVIHCSQAYRFIGELLGKNRNTSMYKTIDGKFIIFEKWKDDEGSISTYNTEAGLIDDGEPQWILW

Organism: NCBI:txid2920696

Radius of gyration: 11.62 Å; Cα contacts (8 Å, |Δi|>4): 125; chains: 1; bounding box: 23×29×29 Å

Solvent-accessible surface area (backbone atoms only — not comparable to full-atom values): 4127 Å² total; per-residue (Å²): 121,45,84,43,79,48,80,53,57,93,39,80,46,77,51,49,22,42,81,60,45,71,62,99,40,40,40,33,31,38,33,78,88,56,33,35,39,37,43,37,47,82,48,84,75,38,68,52,76,50,78,37,81,60,60,82,89,47,50,50,98,85,32,42,51,79,72,83,104

Nearest PDB structures (foldseek):
  6ttu-assembly1_T  TM=6.258E-01  e=3.325E+00  Homo sapiens
  6m92-assembly1_A  TM=6.425E-01  e=6.234E+00  Homo sapiens
  5my7-assembly1_A  TM=4.697E-01  e=6.601E+00  Neisseria meningitidis
  7fik-assembly1_D  TM=4.791E-01  e=6.601E+00  Xenopus laevis

pLDDT: mean 88.63, std 8.42, range [50.56, 96.31]

Secondary structure (DSSP, 8-state):
-EEEEEEETTEEEEEEEEEEEE-SSEEEEEETTS-EEEEEEEETTEEEEEEES--TTTEETTEEGGG--

Mean predicted aligned error: 4.46 Å